Protein AF-A0A2D0KLY4-F1 (afdb_monomer)

Foldseek 3Di:
DDPPVPDDDDPQVVVCPPPAAADFDWTDDPPGIDTDHDDDDDDPFDWDQDPVRDIDGDPPDPCPPPPDWDWDKDADPVGDIDIDIDPPCVVVNVVVNVVVSVVVVVLVCQQCPDPHVVVCVVVVPD

pLDDT: mean 73.73, std 16.14, range [37.25, 94.5]

Secondary structure (DSSP, 8-state):
--TTTT----TTGGGGTT----S-EEEEETTEEEEE--SSPPP---EEE-TTS-EEE---S---------EEEEE-TTS-EEEEE-TT-HHHHHHHHHHHHHHHHHHHHHHHSTT-HHHHHHHH--

Nearest PDB structures (foldseek):
  8apo-assembly1_Yc  TM=3.431E-01  e=5.424E+00  Polytomella magna
  9c3c-assembly1_b  TM=1.873E-01  e=1.703E+00  Oryctolagus cuniculus
  8yt8-assembly1_B  TM=2.223E-01  e=3.762E+00  Mus musculus
  9c3c-assembly1_d  TM=2.191E-01  e=3.133E+00  Oryctolagus cuniculus

Sequence (126 aa):
MNAKGGVYQSTDLSQYSGQVVSQPTLFAFAKGGGVMGEAGPEAILPLKRGADGKLGVQATGSTGNSTFNSVHIVIHAEGTHDTKTSRGAESAGQDIAKFVDQRFKFLLHKSLSQGGELSAAIKGGR

Radius of gyration: 37.43 Å; Cα contacts (8 Å, |Δi|>4): 105; chains: 1; bounding box: 69×39×97 Å

Structure (mmCIF, N/CA/C/O backbone):
data_AF-A0A2D0KLY4-F1
#
_entry.id   AF-A0A2D0KLY4-F1
#
loop_
_atom_site.group_PDB
_atom_site.id
_atom_site.type_symbol
_atom_site.label_atom_id
_atom_site.label_alt_id
_atom_site.label_comp_id
_atom_site.label_asym_id
_atom_sit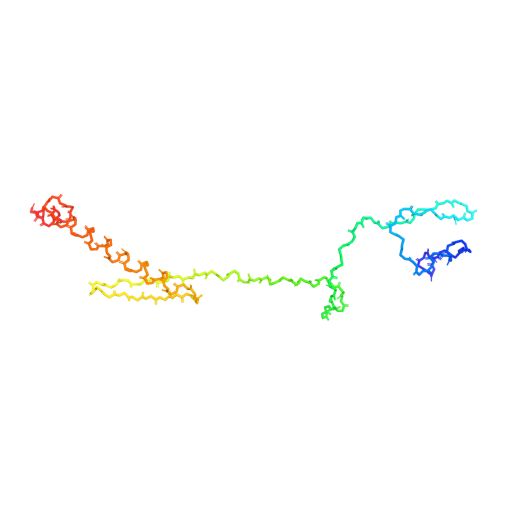e.label_entity_id
_atom_site.label_seq_id
_atom_site.pdbx_PDB_ins_code
_atom_site.Cartn_x
_atom_site.Cartn_y
_atom_site.Cartn_z
_atom_site.occupancy
_atom_site.B_iso_or_equiv
_atom_site.auth_seq_id
_atom_site.auth_comp_id
_atom_site.auth_asym_id
_atom_site.auth_atom_id
_atom_site.pdbx_PDB_model_num
ATOM 1 N N . MET A 1 1 ? 5.894 6.438 -64.570 1.00 37.25 1 MET A N 1
ATOM 2 C CA . MET A 1 1 ? 6.018 5.707 -63.290 1.00 37.25 1 MET A CA 1
ATOM 3 C C . MET A 1 1 ? 7.456 5.227 -63.168 1.00 37.25 1 MET A C 1
ATOM 5 O O . MET A 1 1 ? 7.913 4.534 -64.067 1.00 37.25 1 MET A O 1
ATOM 9 N N . ASN A 1 2 ? 8.194 5.668 -62.144 1.00 40.81 2 ASN A N 1
ATOM 10 C CA . ASN A 1 2 ? 9.643 5.443 -62.041 1.00 40.81 2 ASN A CA 1
ATOM 11 C C . ASN A 1 2 ? 9.939 4.164 -61.241 1.00 40.81 2 ASN A C 1
ATOM 13 O O . ASN A 1 2 ? 9.779 4.134 -60.023 1.00 40.81 2 ASN A O 1
ATOM 17 N N . ALA A 1 3 ? 10.391 3.115 -61.931 1.00 41.28 3 ALA A N 1
ATOM 18 C CA . ALA A 1 3 ? 10.554 1.744 -61.427 1.00 41.28 3 ALA A CA 1
ATOM 19 C C . ALA A 1 3 ? 11.776 1.507 -60.506 1.00 41.28 3 ALA A C 1
ATOM 21 O O . ALA A 1 3 ? 12.307 0.403 -60.450 1.00 41.28 3 ALA A O 1
ATOM 22 N N . LYS A 1 4 ? 12.246 2.534 -59.786 1.00 46.97 4 LYS A N 1
ATOM 23 C CA . LYS A 1 4 ? 13.384 2.436 -58.845 1.00 46.97 4 LYS A CA 1
ATOM 24 C C . LYS A 1 4 ? 13.162 3.171 -57.516 1.00 46.97 4 LYS A C 1
ATOM 26 O O . LYS A 1 4 ? 14.121 3.550 -56.859 1.00 46.97 4 LYS A O 1
ATOM 31 N N . GLY A 1 5 ? 11.911 3.427 -57.128 1.00 44.47 5 GLY A N 1
ATOM 32 C CA . GLY A 1 5 ? 11.612 3.992 -55.803 1.00 44.47 5 GLY A CA 1
ATOM 33 C C . GLY A 1 5 ? 12.134 5.417 -55.565 1.00 44.47 5 GLY A C 1
ATOM 34 O O . GLY A 1 5 ? 12.419 5.771 -54.431 1.00 44.47 5 GLY A O 1
ATOM 35 N N . GLY A 1 6 ? 12.277 6.236 -56.614 1.00 53.72 6 GLY A N 1
ATOM 36 C CA . GLY A 1 6 ? 12.672 7.646 -56.471 1.00 53.72 6 GLY A CA 1
ATOM 37 C C . GLY A 1 6 ? 14.157 7.893 -56.180 1.00 53.72 6 GLY A C 1
ATOM 38 O O . GLY A 1 6 ? 14.512 9.006 -55.808 1.00 53.72 6 GLY A O 1
ATOM 39 N N . VAL A 1 7 ? 15.030 6.895 -56.358 1.00 49.19 7 VAL A N 1
ATOM 40 C CA . VAL A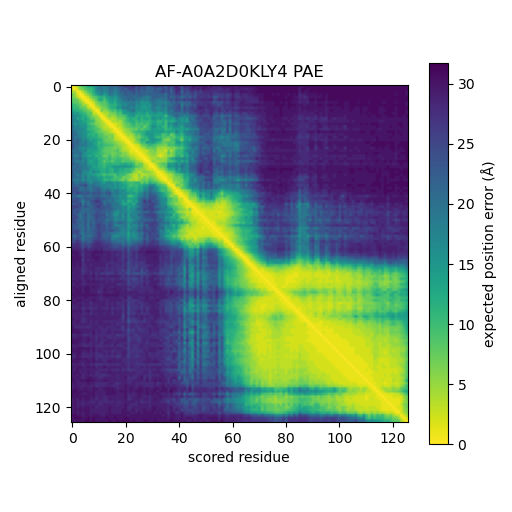 1 7 ? 16.477 7.066 -56.160 1.00 49.19 7 VAL A CA 1
ATOM 41 C C . VAL A 1 7 ? 17.091 7.777 -57.370 1.00 49.19 7 VAL A C 1
ATOM 43 O O . VAL A 1 7 ? 17.098 7.244 -58.481 1.00 49.19 7 VAL A O 1
ATOM 46 N N . TYR A 1 8 ? 17.596 8.992 -57.153 1.00 52.25 8 TYR A N 1
ATOM 47 C CA . TYR A 1 8 ? 18.283 9.802 -58.159 1.00 52.25 8 TYR A CA 1
ATOM 48 C C . TYR A 1 8 ? 19.799 9.630 -58.006 1.00 52.25 8 TYR A C 1
ATOM 50 O O . TYR A 1 8 ? 20.361 9.961 -56.965 1.00 52.25 8 TYR A O 1
ATOM 58 N N . GLN A 1 9 ? 20.470 9.111 -59.036 1.00 53.69 9 GLN A N 1
ATOM 59 C CA . GLN A 1 9 ? 21.931 9.010 -59.070 1.00 53.69 9 GLN A CA 1
ATOM 60 C C . GLN A 1 9 ? 22.529 10.333 -59.584 1.00 53.69 9 GLN A C 1
ATOM 62 O O . GLN A 1 9 ? 22.342 10.681 -60.749 1.00 53.69 9 GLN A O 1
ATOM 67 N N . SER A 1 10 ? 23.272 11.050 -58.740 1.00 55.41 10 SER A N 1
ATOM 68 C CA . SER A 1 10 ? 24.248 12.064 -59.163 1.00 55.41 10 SER A CA 1
ATOM 69 C C . SER A 1 10 ? 25.589 11.791 -58.477 1.00 55.41 10 SER A C 1
ATOM 71 O O . SER A 1 10 ? 25.628 11.197 -57.396 1.00 55.41 10 SER A O 1
ATOM 73 N N . THR A 1 11 ? 26.694 12.191 -59.109 1.00 57.16 11 THR A N 1
ATOM 74 C CA . THR A 1 11 ? 28.057 11.987 -58.584 1.00 57.16 11 THR A CA 1
ATOM 75 C C . THR A 1 11 ? 28.237 12.624 -57.200 1.00 57.16 11 THR A C 1
ATOM 77 O O . THR A 1 11 ? 28.930 12.063 -56.357 1.00 57.16 11 THR A O 1
ATOM 80 N N . ASP A 1 12 ? 27.528 13.725 -56.927 1.00 59.25 12 ASP A N 1
ATOM 81 C CA . ASP A 1 12 ? 27.543 14.428 -55.638 1.00 59.25 12 ASP A CA 1
ATOM 82 C C . ASP A 1 12 ? 26.670 13.750 -54.564 1.00 59.25 12 ASP A C 1
ATOM 84 O O . ASP A 1 12 ? 27.024 13.752 -53.389 1.00 59.25 12 ASP A O 1
ATOM 88 N N . LEU A 1 13 ? 25.567 13.094 -54.953 1.00 55.22 13 LEU A N 1
ATOM 89 C CA . LEU A 1 13 ? 24.713 12.302 -54.051 1.00 55.22 13 LEU A CA 1
ATOM 90 C C . LEU A 1 13 ? 25.368 10.979 -53.627 1.00 55.22 13 LEU A C 1
ATOM 92 O O . LEU A 1 13 ? 25.138 10.498 -52.518 1.00 55.22 13 LEU A O 1
ATOM 96 N N . SER A 1 14 ? 26.217 10.398 -54.483 1.00 61.69 14 SER A N 1
ATOM 97 C CA . SER A 1 14 ? 26.937 9.154 -54.179 1.00 61.69 14 SER A CA 1
ATOM 98 C C . SER A 1 14 ? 27.925 9.298 -53.018 1.00 61.69 14 SER A C 1
ATOM 100 O O . SER A 1 14 ? 28.280 8.290 -52.410 1.00 61.69 14 SER A O 1
ATOM 102 N N . GLN A 1 15 ? 28.364 10.519 -52.697 1.00 59.22 15 GLN A N 1
ATOM 103 C CA . GLN A 1 15 ? 29.346 10.775 -51.637 1.00 59.22 15 GLN A CA 1
ATOM 104 C C . GLN A 1 15 ? 28.764 10.574 -50.229 1.00 59.22 15 GLN A C 1
ATOM 106 O O . GLN A 1 15 ? 29.497 10.286 -49.285 1.00 59.22 15 GLN A O 1
ATOM 111 N N . TYR A 1 16 ? 27.438 10.651 -50.102 1.00 54.53 16 TYR A N 1
ATOM 112 C CA . TYR A 1 16 ? 26.711 10.463 -48.845 1.00 54.53 16 TYR A CA 1
ATOM 113 C C . TYR A 1 16 ? 26.033 9.085 -48.752 1.00 54.53 16 TYR A C 1
ATOM 115 O O . TYR A 1 16 ? 25.359 8.778 -47.771 1.00 54.53 16 TYR A O 1
ATOM 123 N N . SER A 1 17 ? 26.220 8.225 -49.761 1.00 53.22 17 SER A N 1
ATOM 124 C CA . SER A 1 17 ? 25.636 6.883 -49.800 1.00 53.22 17 SER A CA 1
ATOM 125 C C . SER A 1 17 ? 26.218 5.998 -48.693 1.00 53.22 17 SER A C 1
ATOM 127 O O . SER A 1 17 ? 27.412 5.712 -48.683 1.00 53.22 17 SER A O 1
ATOM 129 N N . GLY A 1 18 ? 25.360 5.531 -47.781 1.00 56.25 18 GLY A N 1
ATOM 130 C CA . GLY A 1 18 ? 25.741 4.675 -46.651 1.00 56.25 18 GLY A CA 1
ATOM 131 C C . GLY A 1 18 ? 26.125 5.423 -45.369 1.00 56.25 18 GLY A C 1
ATOM 132 O O . GLY A 1 18 ? 26.547 4.780 -44.411 1.00 56.25 18 GLY A O 1
ATOM 133 N N . GLN A 1 19 ? 25.973 6.750 -45.329 1.00 52.00 19 GLN A N 1
ATOM 134 C CA . GLN A 1 19 ? 26.222 7.569 -44.140 1.00 52.00 19 GLN A CA 1
ATOM 135 C C . GLN A 1 19 ? 24.899 8.052 -43.522 1.00 52.00 19 GLN A C 1
ATOM 137 O O . GLN A 1 19 ? 23.953 8.368 -44.242 1.00 52.00 19 GLN A O 1
ATOM 142 N N . VAL A 1 20 ? 24.831 8.115 -42.188 1.00 57.25 20 VAL A N 1
ATOM 143 C CA . VAL A 1 20 ? 23.702 8.719 -41.458 1.00 57.25 20 VAL A CA 1
ATOM 144 C C . VAL A 1 20 ? 23.970 10.213 -41.312 1.00 57.25 20 VAL A C 1
ATOM 146 O O . VAL A 1 20 ? 25.011 10.606 -40.787 1.00 57.25 20 VAL A O 1
ATOM 149 N N . VAL A 1 21 ? 23.038 11.046 -41.774 1.00 54.19 21 VAL A N 1
ATOM 150 C CA . VAL A 1 21 ? 23.185 12.504 -41.775 1.00 54.19 21 VAL A CA 1
ATOM 151 C C . VAL A 1 21 ? 22.238 13.107 -40.740 1.00 54.19 21 VAL A C 1
ATOM 153 O O . VAL A 1 21 ? 21.051 13.302 -40.989 1.00 54.19 21 VAL A O 1
ATOM 156 N N . SER A 1 22 ? 22.775 13.382 -39.553 1.00 52.78 22 SER A N 1
ATOM 157 C CA . SER A 1 22 ? 22.025 13.778 -38.351 1.00 52.78 22 SER A CA 1
ATOM 158 C C . SER A 1 22 ? 21.741 15.282 -38.229 1.00 52.78 22 SER A C 1
ATOM 160 O O . SER A 1 22 ? 21.206 15.732 -37.217 1.00 52.78 22 SER A O 1
ATOM 162 N N . GLN A 1 23 ? 22.110 16.083 -39.234 1.00 53.31 23 GLN A N 1
ATOM 163 C CA . GLN A 1 23 ? 21.868 17.529 -39.281 1.00 53.31 23 GLN A CA 1
ATOM 164 C C . GLN A 1 23 ? 21.463 17.963 -40.698 1.00 53.31 23 GLN A C 1
ATOM 166 O O . GLN A 1 23 ? 21.902 17.326 -41.660 1.00 53.31 23 GLN A O 1
ATOM 171 N N . PRO A 1 24 ? 20.672 19.046 -40.859 1.00 57.22 24 PRO A N 1
ATOM 172 C CA . PRO A 1 24 ? 20.250 19.538 -42.169 1.00 57.22 24 PRO A CA 1
ATOM 173 C C . PRO A 1 24 ? 21.445 19.792 -43.101 1.00 57.22 24 PRO A C 1
ATOM 175 O O . PRO A 1 24 ? 22.202 20.742 -42.927 1.00 57.22 24 PRO A O 1
ATOM 178 N N . THR A 1 25 ? 21.609 18.931 -44.098 1.00 61.84 25 THR A N 1
ATOM 179 C CA . THR A 1 25 ? 22.713 18.933 -45.057 1.00 61.84 25 THR A CA 1
ATOM 180 C C . THR A 1 25 ? 22.164 19.172 -46.451 1.00 61.84 25 THR A C 1
ATOM 182 O O . THR A 1 25 ? 21.226 18.509 -46.896 1.00 61.84 25 THR A O 1
ATOM 185 N N . LEU A 1 26 ? 22.741 20.148 -47.142 1.00 60.31 26 LEU 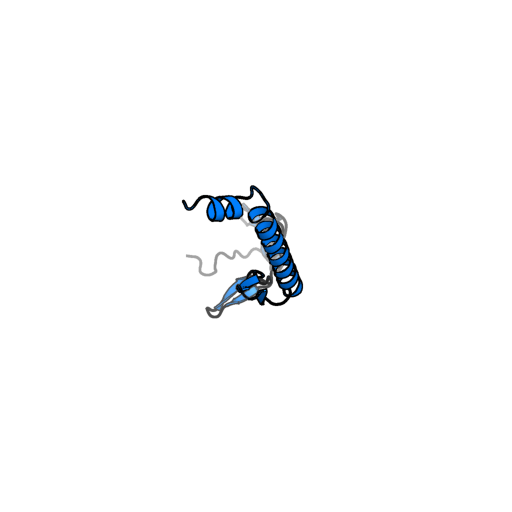A N 1
ATOM 186 C CA . LEU A 1 26 ? 22.337 20.521 -48.491 1.00 60.31 26 LEU A CA 1
ATOM 187 C C . LEU A 1 26 ? 22.999 19.596 -49.511 1.00 60.31 26 LEU A C 1
ATOM 189 O O . LEU A 1 26 ? 24.194 19.328 -49.416 1.00 60.31 26 LEU A O 1
ATOM 193 N N . PHE A 1 27 ? 22.253 19.167 -50.522 1.00 65.38 27 PHE A N 1
ATOM 194 C CA . PHE A 1 27 ? 22.811 18.481 -51.684 1.00 65.38 27 PHE A CA 1
ATOM 195 C C . PHE A 1 27 ? 22.256 19.070 -52.981 1.00 65.38 27 PHE A C 1
ATOM 197 O O . PHE A 1 27 ? 21.118 19.544 -53.042 1.00 65.38 27 PHE A O 1
ATOM 204 N N . ALA A 1 28 ? 23.083 19.070 -54.026 1.00 59.25 28 ALA A N 1
ATOM 205 C CA . ALA A 1 28 ? 22.762 19.675 -55.311 1.00 59.25 28 ALA A CA 1
ATOM 206 C C . ALA A 1 28 ? 22.284 18.631 -56.333 1.00 59.25 28 ALA A C 1
ATOM 208 O O . ALA A 1 28 ? 22.835 17.538 -56.464 1.00 59.25 28 ALA A O 1
ATOM 209 N N . PHE A 1 29 ? 21.268 19.003 -57.104 1.00 58.69 29 PHE A N 1
ATOM 210 C CA . PHE A 1 29 ? 20.850 18.351 -58.337 1.00 58.69 29 PHE A CA 1
ATOM 211 C C . PHE A 1 29 ? 21.287 19.184 -59.545 1.00 58.69 29 PHE A C 1
ATOM 213 O O . PHE A 1 29 ? 21.513 20.388 -59.449 1.00 58.69 29 PHE A O 1
ATOM 220 N N . ALA A 1 30 ? 21.269 18.568 -60.731 1.00 57.72 30 ALA A N 1
ATOM 221 C CA . ALA A 1 30 ? 21.549 19.250 -61.997 1.00 57.72 30 ALA A CA 1
ATOM 222 C C . ALA A 1 30 ? 20.633 20.468 -62.281 1.00 57.72 30 ALA A C 1
ATOM 224 O O . ALA A 1 30 ? 20.972 21.292 -63.128 1.00 57.72 30 ALA A O 1
ATOM 225 N N . LYS A 1 31 ? 19.479 20.593 -61.598 1.00 54.19 31 LYS A N 1
ATOM 226 C CA . LYS A 1 31 ? 18.552 21.742 -61.673 1.00 54.19 31 LYS A CA 1
ATOM 227 C C . LYS A 1 31 ? 17.868 22.057 -60.323 1.00 54.19 31 LYS A C 1
ATOM 229 O O . LYS A 1 31 ? 16.644 22.094 -60.255 1.00 54.19 31 LYS A O 1
ATOM 234 N N . GLY A 1 32 ? 18.634 22.261 -59.248 1.00 61.47 32 GLY A N 1
ATOM 235 C CA . GLY A 1 32 ? 18.109 22.708 -57.940 1.00 61.47 32 GLY A CA 1
ATOM 236 C C . GLY A 1 32 ? 18.830 22.078 -56.745 1.00 61.47 32 GLY A C 1
ATOM 237 O O . GLY A 1 32 ? 19.697 21.240 -56.942 1.00 61.47 32 GLY A O 1
ATOM 238 N N . GLY A 1 33 ? 18.491 22.464 -55.511 1.00 65.62 33 GLY A N 1
ATOM 239 C CA . GLY A 1 33 ? 19.081 21.909 -54.280 1.00 65.62 33 GLY A CA 1
ATOM 240 C C . GLY A 1 33 ? 18.028 21.314 -53.340 1.00 65.62 33 GLY A C 1
ATOM 241 O O . GLY A 1 33 ? 16.904 21.811 -53.292 1.00 65.62 33 GLY A O 1
ATOM 242 N N . GLY A 1 34 ? 18.381 20.250 -52.616 1.00 59.62 34 GLY A N 1
ATOM 243 C CA . GLY A 1 34 ? 17.559 19.604 -51.586 1.00 59.62 34 GLY A CA 1
ATOM 244 C C . GLY A 1 34 ? 18.244 19.619 -50.216 1.00 59.62 34 GLY A C 1
ATOM 245 O O . GLY A 1 34 ? 19.458 19.790 -50.132 1.00 59.62 34 GLY A O 1
ATOM 246 N N . VAL A 1 35 ? 17.469 19.451 -49.141 1.00 60.25 35 VAL A N 1
ATOM 247 C CA . VAL A 1 35 ? 17.976 19.354 -47.759 1.00 60.25 35 VAL A CA 1
ATOM 248 C C . VAL A 1 35 ? 17.650 17.965 -47.215 1.00 60.25 35 VAL A C 1
ATOM 250 O O . VAL A 1 35 ? 16.497 17.546 -47.280 1.00 60.25 35 VAL A O 1
ATOM 253 N N . MET A 1 36 ? 18.648 17.255 -46.690 1.00 58.88 36 MET A N 1
ATOM 254 C CA . MET A 1 36 ? 18.487 15.990 -45.960 1.00 58.88 36 MET A CA 1
ATOM 255 C C . MET A 1 36 ? 18.811 16.196 -44.479 1.00 58.88 36 MET A C 1
ATOM 257 O O . MET A 1 36 ? 19.731 16.937 -44.161 1.00 58.88 36 MET A O 1
ATOM 261 N N . GLY A 1 37 ? 18.081 15.562 -43.568 1.00 59.72 37 GLY A N 1
ATOM 262 C CA . GLY A 1 37 ? 18.367 15.614 -42.133 1.00 59.72 37 GLY A CA 1
ATOM 263 C C . GLY A 1 37 ? 17.191 15.074 -41.333 1.00 59.72 37 GLY A C 1
ATOM 264 O O . GLY A 1 37 ? 16.046 15.441 -41.597 1.00 59.72 37 GLY A O 1
ATOM 265 N N . GLU A 1 38 ? 17.463 14.171 -40.399 1.00 58.62 38 GLU A N 1
ATOM 266 C CA . GLU A 1 38 ? 16.428 13.555 -39.568 1.00 58.62 38 GLU A CA 1
ATOM 267 C C . GLU A 1 38 ? 15.978 14.503 -38.443 1.00 58.62 38 GLU A C 1
ATOM 269 O O . GLU A 1 38 ? 16.749 15.328 -37.943 1.00 58.62 38 GLU A O 1
ATOM 274 N N . ALA A 1 39 ? 14.690 14.454 -38.097 1.00 54.62 39 ALA A N 1
ATOM 275 C CA . ALA A 1 39 ? 14.047 15.423 -37.216 1.00 54.62 39 ALA A CA 1
ATOM 276 C C . ALA A 1 39 ? 14.349 15.153 -35.727 1.00 54.62 39 ALA A C 1
ATOM 278 O O . ALA A 1 39 ? 13.484 14.702 -34.981 1.00 54.62 39 ALA A O 1
ATOM 279 N N . GLY A 1 40 ? 15.560 15.502 -35.282 1.00 59.72 40 GLY A N 1
ATOM 280 C CA . GLY A 1 40 ? 15.938 15.576 -33.864 1.00 59.72 40 GLY A CA 1
ATOM 281 C C . GLY A 1 40 ? 16.492 14.276 -33.255 1.00 59.72 40 GLY A C 1
ATOM 282 O O . GLY A 1 40 ? 16.708 13.302 -33.965 1.00 59.72 40 GLY A O 1
ATOM 283 N N . PRO A 1 41 ? 16.788 14.265 -31.938 1.00 53.78 41 PRO A N 1
ATOM 284 C CA . PRO A 1 41 ? 17.391 13.111 -31.269 1.00 53.78 41 PRO A CA 1
ATOM 285 C C . PRO A 1 41 ? 16.473 11.878 -31.266 1.00 53.78 41 PRO A C 1
ATOM 287 O O . PRO A 1 41 ? 15.397 11.898 -30.669 1.00 53.78 41 PRO A O 1
ATOM 290 N N . GLU A 1 42 ? 16.921 10.785 -31.881 1.00 58.41 42 GLU A N 1
ATOM 291 C CA . GLU A 1 42 ? 16.253 9.481 -31.835 1.00 58.41 42 GLU A CA 1
ATOM 292 C C . GLU A 1 42 ? 16.589 8.715 -30.549 1.00 58.41 42 GLU A C 1
ATOM 294 O O . GLU A 1 42 ? 17.738 8.660 -30.105 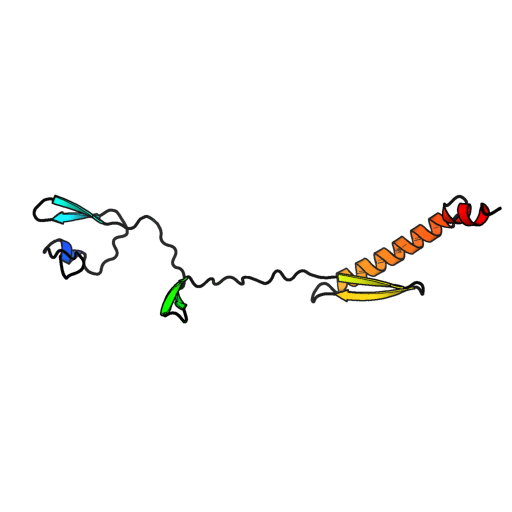1.00 58.41 42 GLU 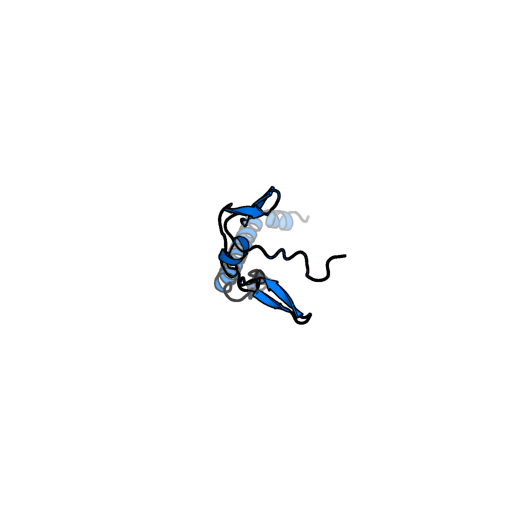A O 1
ATOM 299 N N . ALA A 1 43 ? 15.590 8.063 -29.955 1.00 61.19 43 ALA A N 1
ATOM 300 C CA . ALA A 1 43 ? 15.823 7.107 -28.879 1.00 61.19 43 ALA A CA 1
ATOM 301 C C . ALA A 1 43 ? 16.246 5.746 -29.466 1.00 61.19 43 ALA A C 1
ATOM 303 O O . ALA A 1 43 ? 15.518 5.169 -30.273 1.00 61.19 43 ALA A O 1
ATOM 304 N N . ILE A 1 44 ? 17.378 5.184 -29.018 1.00 67.81 44 ILE A N 1
ATOM 305 C CA . ILE A 1 44 ? 17.771 3.803 -29.354 1.00 67.81 44 ILE A CA 1
ATOM 306 C C . ILE A 1 44 ? 16.916 2.851 -28.514 1.00 67.81 44 ILE A C 1
ATOM 308 O O . ILE A 1 44 ? 17.204 2.592 -27.346 1.00 67.81 44 ILE A O 1
ATOM 312 N N . LEU A 1 45 ? 15.836 2.350 -29.108 1.00 72.62 45 LEU A N 1
ATOM 313 C CA . LEU A 1 45 ? 14.927 1.401 -28.474 1.00 72.62 45 LEU A CA 1
ATOM 314 C C . LEU A 1 45 ? 15.154 -0.009 -29.043 1.00 72.62 45 LEU A C 1
ATOM 316 O O . LEU A 1 45 ? 15.302 -0.155 -30.259 1.00 72.62 45 LEU A O 1
ATOM 320 N N . PRO A 1 46 ? 15.169 -1.067 -28.208 1.00 76.38 46 PRO A N 1
ATOM 321 C CA . PRO A 1 46 ? 15.312 -2.429 -28.707 1.00 76.38 46 PRO A CA 1
ATOM 322 C C . PRO A 1 46 ? 14.119 -2.789 -29.602 1.00 76.38 46 PRO A C 1
ATOM 324 O O . PRO A 1 46 ? 12.967 -2.723 -29.171 1.00 76.38 46 PRO A O 1
ATOM 327 N N . LEU A 1 47 ? 14.380 -3.178 -30.853 1.00 78.69 47 LEU A N 1
ATOM 328 C CA . LEU A 1 47 ? 13.351 -3.657 -31.779 1.00 78.69 47 LEU A CA 1
ATOM 329 C C . LEU A 1 47 ? 13.215 -5.178 -31.696 1.00 78.69 47 LEU A C 1
ATOM 331 O O . LEU A 1 47 ? 14.205 -5.905 -31.615 1.00 78.69 47 LEU A O 1
ATOM 335 N N . LYS A 1 48 ? 11.979 -5.673 -31.785 1.00 79.62 48 LYS A N 1
ATOM 336 C CA . LYS A 1 48 ? 11.674 -7.103 -31.871 1.00 79.62 48 LYS A CA 1
ATOM 337 C C . LYS A 1 48 ? 10.729 -7.380 -33.035 1.00 79.62 48 LYS A C 1
ATOM 339 O O . LYS A 1 48 ? 9.787 -6.630 -33.285 1.00 79.62 48 LYS A O 1
ATOM 344 N N . ARG A 1 49 ? 10.975 -8.487 -33.740 1.00 85.81 49 ARG A N 1
ATOM 345 C CA . ARG A 1 49 ? 10.071 -8.989 -34.780 1.00 85.81 49 ARG A CA 1
ATOM 346 C C . ARG A 1 49 ? 8.889 -9.723 -34.142 1.00 85.81 49 ARG A C 1
ATOM 348 O O . ARG A 1 49 ? 9.096 -10.625 -33.328 1.00 85.81 49 ARG A O 1
ATOM 355 N N . GLY A 1 50 ? 7.675 -9.320 -34.503 1.00 82.19 50 GLY A N 1
ATOM 356 C CA . GLY A 1 50 ? 6.427 -9.971 -34.114 1.00 82.19 50 GLY A CA 1
ATOM 357 C C . GLY A 1 50 ? 6.164 -11.259 -34.897 1.00 82.19 50 GLY A C 1
ATOM 358 O O . GLY A 1 50 ? 6.813 -11.539 -35.906 1.00 82.19 50 GLY A O 1
ATOM 359 N N . ALA A 1 51 ? 5.189 -12.046 -34.437 1.00 82.81 51 ALA A N 1
ATOM 360 C CA . ALA A 1 51 ? 4.750 -13.269 -35.118 1.00 82.81 51 ALA A CA 1
ATOM 361 C C . ALA A 1 51 ? 4.116 -12.994 -36.497 1.00 82.81 51 ALA A C 1
ATOM 363 O O . ALA A 1 51 ? 4.099 -13.865 -37.359 1.00 82.81 51 ALA A O 1
ATOM 364 N N . ASP A 1 52 ? 3.647 -11.766 -36.719 1.00 85.00 52 ASP A N 1
ATOM 365 C CA . ASP A 1 52 ? 3.151 -11.247 -37.995 1.00 85.00 52 ASP A CA 1
ATOM 366 C C . ASP A 1 52 ? 4.277 -10.725 -38.916 1.00 85.00 52 ASP A C 1
ATOM 368 O O . ASP A 1 52 ? 4.013 -10.150 -39.970 1.00 85.00 52 ASP A O 1
ATOM 372 N N . GLY A 1 53 ? 5.543 -10.899 -38.517 1.00 85.06 53 GLY A N 1
ATOM 373 C CA . GLY A 1 53 ? 6.723 -10.515 -39.287 1.00 85.06 53 GLY A CA 1
ATOM 374 C C . GLY A 1 53 ? 7.084 -9.030 -39.218 1.00 85.06 53 GLY A C 1
ATOM 375 O O . GLY A 1 53 ? 8.137 -8.650 -39.741 1.00 85.06 53 GLY A O 1
ATOM 376 N N . LYS A 1 54 ? 6.281 -8.193 -38.552 1.00 86.75 54 LYS A N 1
ATOM 377 C CA . LYS A 1 54 ? 6.528 -6.750 -38.430 1.00 86.75 54 LYS A CA 1
ATOM 378 C C . 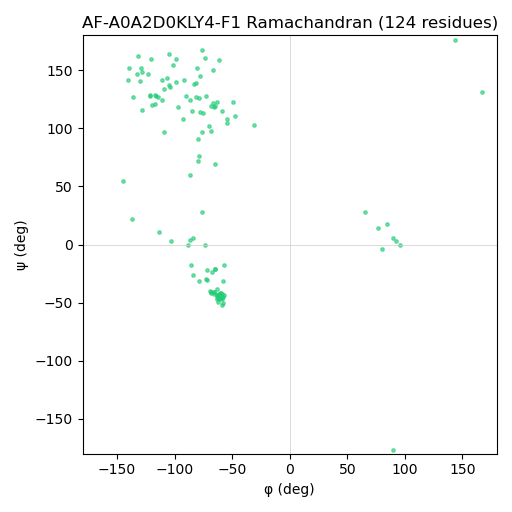LYS A 1 54 ? 7.548 -6.445 -37.335 1.00 86.75 54 LYS A C 1
ATOM 380 O O . LYS A 1 54 ? 7.696 -7.199 -36.376 1.00 86.75 54 LYS A O 1
ATOM 385 N N . LEU A 1 55 ? 8.280 -5.343 -37.491 1.00 80.62 55 LEU A N 1
ATOM 386 C CA . LEU A 1 55 ? 9.192 -4.832 -36.466 1.00 80.62 55 LEU A CA 1
ATOM 387 C C . LEU A 1 55 ? 8.431 -3.868 -35.552 1.00 80.62 55 LEU A C 1
ATOM 389 O O . LEU A 1 55 ? 7.792 -2.940 -36.040 1.00 80.62 55 LEU A O 1
ATOM 393 N N . GLY A 1 56 ? 8.509 -4.089 -34.242 1.00 81.25 56 GLY A N 1
ATOM 394 C CA . GLY A 1 56 ? 7.964 -3.197 -33.221 1.00 81.25 56 GLY A CA 1
ATOM 395 C C . GLY A 1 56 ? 8.986 -2.916 -32.123 1.00 81.25 56 GLY A C 1
ATOM 396 O O . GLY A 1 56 ? 9.970 -3.643 -31.976 1.00 81.25 56 GLY A O 1
ATOM 397 N N . VAL A 1 57 ? 8.754 -1.863 -31.344 1.00 81.06 57 VAL A N 1
ATOM 398 C CA . VAL A 1 57 ? 9.568 -1.537 -30.167 1.00 81.06 57 VAL A CA 1
ATOM 399 C C . VAL A 1 57 ? 9.258 -2.524 -29.044 1.00 81.06 57 VAL A C 1
ATOM 401 O O . VAL A 1 57 ? 8.100 -2.719 -28.672 1.00 81.06 57 VAL A O 1
ATOM 404 N N . GLN A 1 58 ? 10.291 -3.148 -28.484 1.00 70.69 58 GLN A N 1
ATOM 405 C CA . GLN A 1 58 ? 10.160 -3.983 -27.302 1.00 70.69 58 GLN A CA 1
ATOM 406 C C . GLN A 1 58 ? 9.994 -3.086 -26.074 1.00 70.69 58 GLN A C 1
ATOM 408 O O . GLN A 1 58 ? 10.924 -2.402 -25.655 1.00 70.69 58 GLN A O 1
ATOM 413 N N . ALA A 1 59 ? 8.818 -3.130 -25.452 1.00 72.50 59 ALA A N 1
ATOM 414 C CA . ALA A 1 59 ? 8.641 -2.575 -24.121 1.00 72.50 59 ALA A CA 1
ATOM 415 C C . ALA A 1 59 ? 9.420 -3.442 -23.113 1.00 72.50 59 ALA A C 1
ATOM 417 O O . ALA A 1 59 ? 8.949 -4.491 -22.679 1.00 72.50 59 ALA A O 1
ATOM 418 N N . THR A 1 60 ? 10.634 -3.028 -22.748 1.00 64.38 60 THR A N 1
ATOM 419 C CA . THR A 1 60 ? 11.379 -3.579 -21.603 1.00 64.38 60 THR A CA 1
ATOM 420 C C . THR A 1 60 ? 10.974 -2.837 -20.338 1.00 64.38 60 THR A C 1
ATOM 422 O O . THR A 1 60 ? 11.763 -2.174 -19.677 1.00 64.38 60 THR A O 1
ATOM 425 N N . GLY A 1 61 ? 9.693 -2.906 -20.031 1.00 58.66 61 GLY A N 1
ATOM 426 C CA . GLY A 1 61 ? 9.147 -2.522 -18.751 1.00 58.66 61 GLY A CA 1
ATOM 427 C C . GLY A 1 61 ? 8.171 -3.619 -18.427 1.00 58.66 61 GLY A C 1
ATOM 428 O O . GLY A 1 61 ? 7.331 -3.950 -19.261 1.00 58.66 61 GLY A O 1
ATOM 429 N N . SER A 1 62 ? 8.306 -4.219 -17.250 1.00 54.12 62 SER A N 1
ATOM 430 C CA . SER A 1 62 ? 7.199 -4.966 -16.685 1.00 54.12 62 SER A CA 1
ATOM 431 C C . SER A 1 62 ? 5.986 -4.044 -16.818 1.00 54.12 62 SER A C 1
ATOM 433 O O . SER A 1 62 ? 5.922 -3.017 -16.142 1.00 54.12 62 SER A O 1
ATOM 435 N N . THR A 1 63 ? 5.025 -4.369 -17.689 1.00 54.00 63 THR A N 1
ATOM 436 C CA . THR A 1 63 ? 3.625 -4.028 -17.430 1.00 54.00 63 THR A CA 1
ATOM 437 C C . THR A 1 63 ? 3.281 -4.850 -16.200 1.00 54.00 63 THR A C 1
ATOM 439 O O . THR A 1 63 ? 2.673 -5.914 -16.272 1.00 54.00 63 THR A O 1
ATOM 442 N N . GLY A 1 64 ? 3.888 -4.437 -15.090 1.00 55.19 64 GLY A N 1
ATOM 443 C CA . GLY A 1 64 ? 3.933 -5.148 -13.848 1.00 55.19 64 GLY A CA 1
ATOM 444 C C . GLY A 1 64 ? 2.532 -5.042 -13.367 1.00 55.19 64 GLY A C 1
ATOM 445 O O . GLY A 1 64 ? 2.117 -3.972 -12.939 1.00 55.19 64 GLY A O 1
ATOM 446 N N . ASN A 1 65 ? 1.812 -6.139 -13.559 1.00 57.56 65 ASN A N 1
ATOM 447 C CA . ASN A 1 65 ? 0.564 -6.450 -12.915 1.00 57.56 65 ASN A CA 1
ATOM 448 C C . ASN A 1 65 ? 0.620 -5.797 -11.533 1.00 57.56 65 ASN A C 1
ATOM 450 O O . ASN A 1 65 ? 1.411 -6.253 -10.699 1.00 57.56 65 ASN A O 1
ATOM 454 N N . SER A 1 66 ? -0.069 -4.660 -11.352 1.00 61.31 66 SER A N 1
ATOM 455 C CA . SER A 1 66 ? -0.017 -3.911 -10.098 1.00 61.31 66 SER A CA 1
ATOM 456 C C . SER A 1 66 ? -0.399 -4.904 -9.021 1.00 61.31 66 SER A C 1
ATOM 458 O O . SER A 1 66 ? -1.544 -5.344 -8.949 1.00 61.31 66 SER A O 1
ATOM 460 N N . THR A 1 67 ? 0.594 -5.367 -8.268 1.00 64.25 67 THR A N 1
ATOM 461 C CA . THR A 1 67 ? 0.372 -6.395 -7.264 1.00 64.25 67 THR A CA 1
ATOM 462 C C . THR A 1 67 ? -0.198 -5.640 -6.088 1.00 64.25 67 THR A C 1
ATOM 464 O O . THR A 1 67 ? 0.528 -5.043 -5.299 1.00 64.25 67 THR A O 1
ATOM 467 N N . PHE A 1 68 ? -1.524 -5.548 -6.057 1.00 71.38 68 PHE A N 1
ATOM 468 C CA . PHE A 1 68 ? -2.219 -4.961 -4.932 1.00 71.38 68 PHE A CA 1
ATOM 469 C C . PHE A 1 68 ? -2.011 -5.880 -3.739 1.00 71.38 68 PHE A C 1
ATOM 471 O O . PHE A 1 68 ? -2.362 -7.064 -3.780 1.00 71.38 68 PHE A O 1
ATOM 478 N N . ASN A 1 69 ? -1.436 -5.325 -2.677 1.00 83.25 69 ASN A N 1
ATOM 479 C CA . ASN A 1 69 ? -1.379 -6.032 -1.416 1.00 83.25 69 ASN A CA 1
ATOM 480 C C . ASN A 1 69 ? -2.811 -6.134 -0.880 1.00 83.25 69 ASN A C 1
ATOM 482 O O . ASN A 1 69 ? -3.467 -5.113 -0.677 1.00 83.25 69 ASN A O 1
ATOM 486 N N . SER A 1 70 ? -3.310 -7.353 -0.692 1.00 84.62 70 SER A N 1
ATOM 487 C CA . SER A 1 70 ? -4.652 -7.602 -0.164 1.00 84.62 70 SER A CA 1
ATOM 488 C C . SER A 1 70 ? -4.549 -8.163 1.247 1.00 84.62 70 SER A C 1
ATOM 490 O O . SER A 1 70 ? -3.736 -9.045 1.518 1.00 84.62 70 SER A O 1
ATOM 492 N N . VAL A 1 71 ? -5.361 -7.623 2.154 1.00 90.44 71 VAL A N 1
ATOM 493 C CA . VAL A 1 71 ? -5.456 -8.046 3.554 1.00 90.44 71 VAL A CA 1
ATOM 494 C C . VAL A 1 71 ? -6.931 -8.287 3.852 1.00 90.44 71 VAL A C 1
ATOM 496 O O . VAL A 1 71 ? -7.737 -7.364 3.784 1.00 90.44 71 VAL A O 1
ATOM 499 N N . HIS A 1 72 ? -7.284 -9.532 4.157 1.00 91.94 72 HIS A N 1
ATOM 500 C CA . HIS A 1 72 ? -8.634 -9.941 4.526 1.00 91.94 72 HIS A CA 1
ATOM 501 C C . HIS A 1 72 ? -8.625 -10.476 5.957 1.00 91.94 72 HIS A C 1
ATOM 503 O O . HIS A 1 72 ? -7.910 -11.437 6.252 1.00 91.94 72 HIS A O 1
ATOM 509 N N . ILE A 1 73 ? -9.412 -9.851 6.833 1.00 91.06 73 ILE A N 1
ATOM 510 C CA . ILE A 1 73 ? -9.470 -10.161 8.265 1.00 91.06 73 ILE A CA 1
ATOM 511 C C . ILE A 1 73 ? -10.904 -10.545 8.615 1.00 91.06 73 ILE A C 1
ATOM 513 O O . ILE A 1 73 ? -11.833 -9.800 8.306 1.00 91.06 73 ILE A O 1
ATOM 517 N N . VAL A 1 74 ? -11.072 -11.697 9.259 1.00 90.94 74 VAL A N 1
ATOM 518 C CA . VAL A 1 74 ? -12.349 -12.138 9.832 1.00 90.94 74 VAL A CA 1
ATOM 519 C C . VAL A 1 74 ? -12.184 -12.183 11.341 1.00 90.94 74 VAL A C 1
ATOM 521 O O . VAL A 1 74 ? -11.246 -12.806 11.827 1.00 90.94 74 VAL A O 1
ATOM 524 N N . ILE A 1 75 ? -13.075 -11.512 12.065 1.00 88.06 75 ILE A N 1
ATOM 525 C CA . ILE A 1 75 ? -13.083 -11.483 13.529 1.00 88.06 75 ILE A CA 1
ATOM 526 C C . ILE A 1 75 ? -14.307 -12.256 13.993 1.00 88.06 75 ILE A C 1
ATOM 528 O O . ILE A 1 75 ? -15.426 -11.940 13.582 1.00 88.06 75 ILE A O 1
ATOM 532 N N . HIS A 1 76 ? -14.087 -13.257 14.839 1.00 87.69 76 HIS A N 1
ATOM 533 C CA . HIS A 1 76 ? -15.146 -14.113 15.358 1.00 87.69 76 HIS A CA 1
ATOM 534 C C . HIS A 1 76 ? -15.541 -13.709 16.783 1.00 87.69 76 HIS A C 1
ATOM 536 O O . HIS A 1 76 ? -14.761 -13.113 17.530 1.00 87.69 76 HIS A O 1
ATOM 542 N N . ALA A 1 77 ? -16.777 -14.023 17.175 1.00 80.81 77 ALA A N 1
ATOM 543 C CA . ALA A 1 77 ? -17.342 -13.599 18.460 1.00 80.81 77 ALA A CA 1
ATOM 544 C C . ALA A 1 77 ? -16.657 -14.264 19.670 1.00 80.81 77 ALA A C 1
ATOM 546 O O . ALA A 1 77 ? -16.658 -13.707 20.766 1.00 80.81 77 ALA A O 1
ATOM 547 N N . GLU A 1 78 ? -16.037 -15.426 19.469 1.00 83.50 78 GLU A N 1
ATOM 548 C CA . GLU A 1 78 ? -15.232 -16.145 20.458 1.00 83.50 78 GLU A CA 1
ATOM 549 C C . GLU A 1 78 ? -13.855 -15.508 20.731 1.00 83.50 78 GLU A C 1
ATOM 551 O O . GLU A 1 78 ? -13.105 -16.000 21.574 1.00 83.50 78 GLU A O 1
ATOM 556 N N . GLY A 1 79 ? -13.518 -14.400 20.058 1.00 76.56 79 GLY A N 1
ATOM 557 C CA . GLY A 1 79 ? -12.275 -13.655 20.279 1.00 76.56 79 GLY A CA 1
ATOM 558 C C . GLY A 1 79 ? -11.067 -14.199 19.516 1.00 76.56 79 GLY A C 1
ATOM 559 O O . GLY A 1 79 ? -9.933 -13.885 19.877 1.00 76.56 79 GLY A O 1
ATOM 560 N N . THR A 1 80 ? -11.309 -15.014 18.491 1.00 84.69 80 THR A N 1
ATOM 561 C CA . THR A 1 80 ? -10.317 -15.454 17.505 1.00 84.69 80 THR A CA 1
ATOM 562 C C . THR A 1 80 ? -10.422 -14.609 16.233 1.00 84.69 80 THR A C 1
ATOM 564 O O . THR A 1 80 ? -11.455 -13.993 15.953 1.00 84.69 80 THR A O 1
ATOM 567 N N . HIS A 1 81 ? -9.353 -14.593 15.434 1.00 87.62 81 HIS A N 1
ATOM 568 C CA . HIS A 1 81 ? -9.330 -13.899 14.151 1.00 87.62 81 HIS A CA 1
ATOM 569 C C . HIS A 1 81 ? -8.575 -14.699 13.087 1.00 87.62 81 HIS A C 1
ATOM 571 O O . HIS A 1 81 ? -7.528 -15.287 13.354 1.00 87.62 81 HIS A O 1
ATOM 577 N N . ASP A 1 82 ? -9.081 -14.670 11.856 1.00 90.62 82 ASP A N 1
ATOM 578 C CA . ASP A 1 82 ? -8.408 -15.222 10.683 1.00 90.62 82 ASP A CA 1
ATOM 579 C C . ASP A 1 82 ? -7.823 -14.092 9.84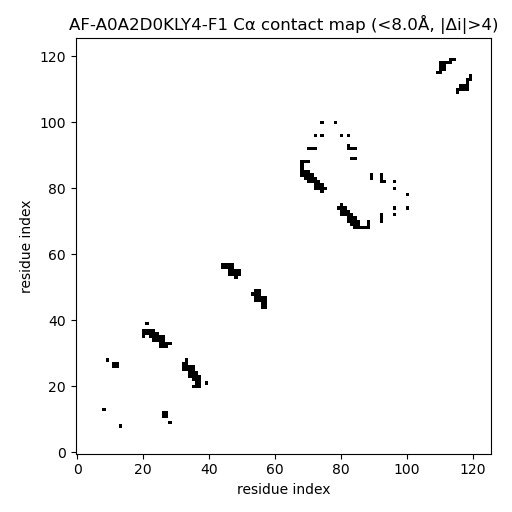0 1.00 90.62 82 ASP A C 1
ATOM 581 O O . ASP A 1 82 ? -8.500 -13.106 9.543 1.00 90.62 82 ASP A O 1
ATOM 585 N N . THR A 1 83 ? -6.581 -14.258 9.383 1.00 90.88 83 THR A N 1
ATOM 586 C CA . THR A 1 83 ? -5.946 -13.318 8.446 1.00 90.88 83 THR A CA 1
ATOM 587 C C . THR A 1 83 ? -5.523 -14.035 7.172 1.00 90.88 83 THR A C 1
ATOM 589 O O . THR A 1 83 ? -4.834 -15.054 7.213 1.00 90.88 83 THR A O 1
ATOM 592 N N . LYS A 1 84 ? -5.921 -13.494 6.020 1.00 91.31 84 LYS A N 1
ATOM 593 C CA . LYS A 1 84 ? -5.418 -13.898 4.703 1.00 91.31 84 LYS A CA 1
ATOM 594 C C . LYS A 1 84 ? -4.773 -12.685 4.060 1.00 91.31 84 LYS A C 1
ATOM 596 O O . LYS A 1 84 ? -5.433 -11.666 3.872 1.00 91.31 84 LYS A O 1
ATOM 601 N N . THR A 1 85 ? -3.484 -12.785 3.758 1.00 90.75 85 THR A N 1
ATOM 602 C CA . THR A 1 85 ? -2.710 -11.669 3.211 1.00 90.75 85 THR A CA 1
ATOM 603 C C . THR A 1 85 ? -1.972 -12.080 1.947 1.00 90.75 85 THR A C 1
ATOM 605 O O . THR A 1 85 ? -1.596 -13.240 1.770 1.00 90.75 85 THR A O 1
ATOM 608 N N . SER A 1 86 ? -1.793 -11.127 1.039 1.00 89.19 86 SER A N 1
ATOM 609 C CA . SER A 1 86 ? -0.842 -11.249 -0.062 1.00 89.19 86 SER A CA 1
ATOM 610 C C . SER A 1 86 ? 0.592 -11.270 0.469 1.00 89.19 86 SER A C 1
ATOM 612 O O . SER A 1 86 ? 0.893 -10.608 1.462 1.00 89.19 86 SER A O 1
ATOM 614 N N . ARG A 1 87 ? 1.487 -11.952 -0.255 1.00 84.81 87 ARG A N 1
ATOM 615 C CA . ARG A 1 87 ? 2.912 -12.066 0.086 1.00 84.81 87 ARG A CA 1
ATOM 616 C C . ARG A 1 87 ? 3.532 -10.695 0.391 1.00 84.81 87 ARG A C 1
ATOM 618 O O . ARG A 1 87 ? 3.528 -9.827 -0.478 1.00 84.81 87 ARG A O 1
ATOM 625 N N . GLY A 1 88 ? 4.098 -10.535 1.587 1.00 85.19 88 GLY A N 1
ATOM 626 C CA . GLY A 1 88 ? 4.749 -9.304 2.048 1.00 85.19 88 GLY A CA 1
ATOM 627 C C . GLY A 1 88 ? 3.865 -8.375 2.890 1.00 85.19 88 GLY A C 1
ATOM 628 O O . GLY A 1 88 ? 4.344 -7.328 3.322 1.00 85.19 88 GLY A O 1
ATOM 629 N N . ALA A 1 89 ? 2.600 -8.730 3.136 1.00 88.12 89 ALA A N 1
ATOM 630 C CA . ALA A 1 89 ? 1.663 -7.963 3.965 1.00 88.12 89 ALA A CA 1
ATOM 631 C C . ALA A 1 89 ? 1.256 -8.689 5.264 1.00 88.12 89 ALA A C 1
ATOM 633 O O . ALA A 1 89 ? 0.332 -8.254 5.951 1.00 88.12 89 ALA A O 1
ATOM 634 N N . GLU A 1 90 ? 1.930 -9.785 5.621 1.00 90.00 90 GLU A N 1
ATOM 635 C CA . GLU A 1 90 ? 1.578 -10.648 6.751 1.00 90.00 90 GLU A CA 1
ATOM 636 C C . GLU A 1 90 ? 1.641 -9.897 8.089 1.00 90.00 90 GLU A C 1
ATOM 638 O O . GLU A 1 90 ? 0.700 -9.972 8.879 1.00 90.00 90 GLU A O 1
ATOM 643 N N . SER A 1 91 ? 2.714 -9.134 8.337 1.00 90.19 91 SER A N 1
ATOM 644 C CA . SER A 1 91 ? 2.867 -8.343 9.569 1.00 90.19 91 SER A CA 1
ATOM 645 C C . SER A 1 91 ? 1.789 -7.268 9.687 1.00 90.19 91 SER A C 1
ATOM 647 O O . SER A 1 91 ? 1.119 -7.181 10.712 1.00 90.19 91 SER A O 1
ATOM 649 N N . ALA A 1 92 ? 1.551 -6.525 8.604 1.00 89.31 92 ALA A N 1
ATOM 650 C CA . ALA A 1 92 ? 0.504 -5.514 8.544 1.00 89.31 92 ALA A CA 1
ATOM 651 C C . ALA A 1 92 ? -0.882 -6.120 8.812 1.00 89.31 92 ALA A C 1
ATOM 653 O O . ALA A 1 92 ? -1.658 -5.560 9.582 1.00 89.31 92 ALA A O 1
ATOM 654 N N . GLY A 1 93 ? -1.186 -7.289 8.238 1.00 90.00 93 GLY A N 1
ATOM 655 C CA . GLY A 1 93 ? -2.444 -7.989 8.499 1.00 90.00 93 GLY A CA 1
ATOM 656 C C . GLY A 1 93 ? -2.628 -8.366 9.970 1.00 90.00 93 GLY A C 1
ATOM 657 O O . GLY A 1 93 ? -3.717 -8.183 10.513 1.00 90.00 93 GLY A O 1
ATOM 658 N N . GLN A 1 94 ? -1.567 -8.835 10.631 1.00 89.50 94 GLN A N 1
ATOM 659 C CA . GLN A 1 94 ? -1.604 -9.174 12.057 1.00 89.50 94 GLN A CA 1
ATOM 660 C C . GLN A 1 94 ? -1.753 -7.940 12.952 1.00 89.50 94 GLN A C 1
ATOM 662 O O . GLN A 1 94 ? -2.497 -7.978 13.932 1.00 89.50 94 GLN A O 1
ATOM 667 N N . ASP A 1 95 ? -1.073 -6.844 12.625 1.00 91.56 95 ASP A N 1
ATOM 668 C CA . ASP A 1 95 ? -1.152 -5.605 13.400 1.00 91.56 95 ASP A CA 1
ATOM 669 C C . ASP A 1 95 ? -2.535 -4.959 13.282 1.00 91.56 95 ASP A C 1
ATOM 671 O O . ASP A 1 95 ? -3.107 -4.534 14.289 1.00 91.56 95 ASP A O 1
ATOM 675 N N . ILE A 1 96 ? -3.118 -4.963 12.078 1.00 92.19 96 ILE A N 1
ATOM 676 C CA . ILE A 1 96 ? -4.491 -4.496 11.863 1.00 92.19 96 ILE A CA 1
ATOM 677 C C . ILE A 1 96 ? -5.470 -5.361 12.662 1.00 92.19 96 ILE A C 1
ATOM 679 O O . ILE A 1 96 ? -6.319 -4.806 13.355 1.00 92.19 96 ILE A O 1
ATOM 683 N N . ALA A 1 97 ? -5.347 -6.692 12.622 1.00 89.88 97 ALA A N 1
ATOM 684 C CA . ALA A 1 97 ? -6.247 -7.580 13.360 1.00 89.88 97 ALA A CA 1
ATOM 685 C C . ALA A 1 97 ? -6.226 -7.283 14.870 1.00 89.88 97 ALA A C 1
ATOM 687 O O . ALA A 1 97 ? -7.267 -6.998 15.465 1.00 89.88 97 ALA A O 1
ATOM 688 N N . LYS A 1 98 ? -5.029 -7.208 15.467 1.00 90.12 98 LYS A N 1
ATOM 689 C CA . LYS A 1 98 ? -4.860 -6.866 16.890 1.00 90.12 98 LYS A CA 1
ATOM 690 C C . LYS A 1 98 ? -5.433 -5.493 17.232 1.00 90.12 98 LYS A C 1
ATOM 692 O O . LYS A 1 98 ? -6.057 -5.330 18.281 1.00 90.12 98 LYS A O 1
ATOM 697 N N . PHE A 1 99 ? -5.213 -4.500 16.370 1.00 92.25 99 PHE A N 1
ATOM 698 C CA . PHE A 1 99 ? -5.736 -3.154 16.580 1.00 92.25 99 PHE A CA 1
ATOM 699 C C . PHE A 1 99 ? -7.267 -3.139 16.582 1.00 92.25 99 PHE A C 1
ATOM 701 O O . PHE A 1 99 ? -7.876 -2.525 17.463 1.00 92.25 99 PHE A O 1
ATOM 708 N N . VAL A 1 100 ? -7.896 -3.830 15.627 1.00 90.62 100 VAL A N 1
ATOM 709 C CA . VAL A 1 100 ? -9.358 -3.915 15.555 1.00 90.62 100 VAL A CA 1
ATOM 710 C C . VAL A 1 100 ? -9.914 -4.609 16.799 1.00 90.62 100 VAL A C 1
ATOM 712 O O . VAL A 1 100 ? -10.840 -4.072 17.406 1.00 90.62 100 VAL A O 1
ATOM 715 N N . ASP A 1 101 ? -9.306 -5.705 17.258 1.00 87.75 101 ASP A N 1
ATOM 716 C CA . ASP A 1 101 ? -9.729 -6.400 18.482 1.00 87.75 101 ASP A CA 1
ATOM 717 C C . ASP A 1 101 ? -9.651 -5.509 19.724 1.00 87.75 101 ASP A C 1
ATOM 719 O O . ASP A 1 101 ? -10.584 -5.445 20.532 1.00 87.75 101 ASP A O 1
ATOM 723 N N . GLN A 1 102 ? -8.539 -4.789 19.889 1.00 91.06 102 GLN A N 1
ATOM 724 C CA . GLN A 1 102 ? -8.358 -3.857 21.001 1.00 91.06 102 GLN A CA 1
ATOM 725 C C . GLN A 1 102 ? -9.392 -2.732 20.953 1.00 91.06 102 GLN A C 1
ATOM 727 O O . GLN A 1 102 ? -9.998 -2.393 21.975 1.00 91.06 102 GLN A O 1
ATOM 732 N N . ARG A 1 103 ? -9.628 -2.166 19.763 1.00 92.19 103 ARG A N 1
ATOM 733 C CA . ARG A 1 103 ? -10.599 -1.089 19.581 1.00 92.19 103 ARG A CA 1
ATOM 734 C C . ARG A 1 103 ? -12.021 -1.569 19.842 1.00 92.19 103 ARG A C 1
ATOM 736 O O . ARG A 1 103 ? -12.780 -0.853 20.494 1.00 92.19 103 ARG A O 1
ATOM 743 N N . PHE A 1 104 ? -12.367 -2.764 19.382 1.00 89.50 104 PHE A N 1
ATOM 744 C CA . PHE A 1 104 ? -13.672 -3.367 19.608 1.00 89.50 104 PHE A CA 1
ATOM 745 C C . PHE A 1 104 ? -13.931 -3.593 21.100 1.00 89.50 104 PHE A C 1
ATOM 747 O O . PHE A 1 104 ? -14.935 -3.112 21.623 1.00 89.50 104 PHE A O 1
ATOM 754 N N . LYS A 1 105 ? -12.9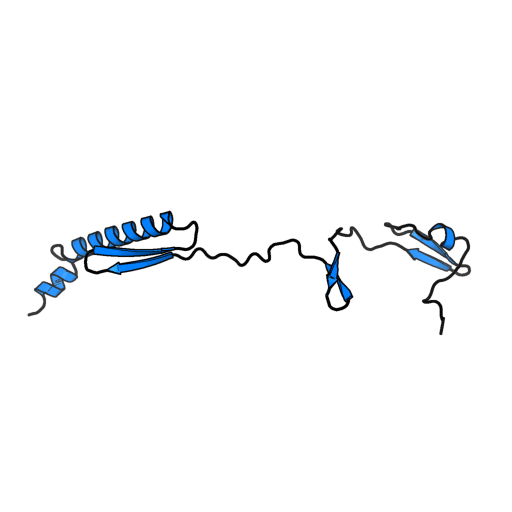82 -4.210 21.820 1.00 88.62 105 LYS A N 1
ATOM 755 C CA . LYS A 1 105 ? -13.073 -4.396 23.279 1.00 88.62 105 LYS A CA 1
ATOM 756 C C . LYS A 1 105 ? -13.227 -3.064 24.008 1.00 88.62 105 LYS A C 1
ATOM 758 O O . LYS A 1 105 ? -14.096 -2.931 24.865 1.00 88.62 105 LYS A O 1
ATOM 763 N N . PHE A 1 106 ? -12.438 -2.056 23.637 1.00 92.56 106 PHE A N 1
ATOM 764 C CA . PHE A 1 106 ? -12.546 -0.720 24.222 1.00 92.56 106 PHE A CA 1
ATOM 765 C C . PHE A 1 106 ? -13.942 -0.107 24.028 1.00 92.56 106 PHE A C 1
ATOM 767 O O . PHE A 1 106 ? -14.530 0.412 24.978 1.00 92.56 106 PHE A O 1
ATOM 774 N N . LEU A 1 107 ? -14.485 -0.172 22.809 1.00 91.25 107 LEU A N 1
ATOM 775 C CA . LEU A 1 107 ? -15.812 0.365 22.502 1.00 91.25 107 LEU A CA 1
ATOM 776 C C . LEU A 1 107 ? -16.916 -0.399 23.234 1.00 91.25 107 LEU A C 1
ATOM 778 O O . LEU A 1 107 ? -17.811 0.235 23.793 1.00 91.25 107 LEU A O 1
ATOM 782 N N . LEU A 1 108 ? -16.815 -1.728 23.315 1.00 90.44 108 LEU A N 1
ATOM 783 C CA . LEU A 1 108 ? -17.731 -2.542 24.109 1.00 90.44 108 LEU A CA 1
ATOM 784 C C . LEU A 1 108 ? -17.714 -2.124 25.578 1.00 90.44 108 LEU A C 1
ATOM 786 O O . LEU A 1 108 ? -18.766 -1.790 26.118 1.00 90.44 108 LEU A O 1
ATOM 790 N N . HIS A 1 109 ? -16.540 -2.047 26.207 1.00 93.12 109 HIS A N 1
ATOM 791 C CA . HIS A 1 109 ? -16.426 -1.600 27.596 1.00 93.12 109 HIS A CA 1
ATOM 792 C C . HIS A 1 109 ? -17.021 -0.204 27.805 1.00 93.12 109 HIS A C 1
ATOM 794 O O . HIS A 1 109 ? -17.770 0.005 28.756 1.00 93.12 109 HIS A O 1
ATOM 800 N N . LYS A 1 110 ? -16.754 0.738 26.893 1.00 94.50 110 LYS A N 1
ATOM 801 C CA . LYS A 1 110 ? -17.338 2.083 26.952 1.00 94.50 110 LYS A CA 1
ATOM 802 C C . LYS A 1 110 ? -18.867 2.046 26.848 1.00 94.50 110 LYS A C 1
ATOM 804 O O . LYS A 1 110 ? -19.544 2.721 27.616 1.00 94.50 110 LYS A O 1
ATOM 809 N N . SER A 1 111 ? -19.415 1.246 25.939 1.00 92.94 111 SER A N 1
ATOM 810 C CA . SER A 1 111 ? -20.863 1.144 25.713 1.00 92.94 111 SER A CA 1
ATOM 811 C C . SER A 1 111 ? -21.618 0.424 26.842 1.00 92.94 111 SER A C 1
ATOM 813 O O . SER A 1 111 ? -22.776 0.745 27.106 1.00 92.94 111 SER A O 1
ATOM 815 N N . LEU A 1 112 ? -20.958 -0.520 27.522 1.00 91.88 112 LEU A N 1
ATOM 816 C CA .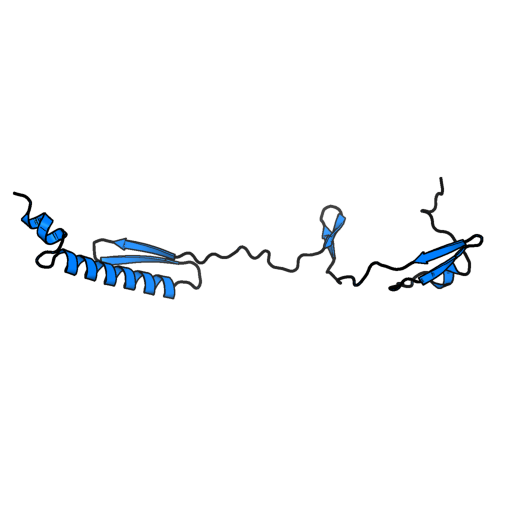 LEU A 1 112 ? -21.488 -1.268 28.666 1.00 91.88 112 LEU A CA 1
ATOM 817 C C . LEU A 1 112 ? -21.299 -0.532 30.000 1.00 91.88 112 LEU A C 1
ATOM 819 O O . LEU A 1 112 ? -21.957 -0.874 30.982 1.00 91.88 112 LEU A O 1
ATOM 823 N N . SER A 1 113 ? -20.404 0.460 30.051 1.00 92.50 113 SER A N 1
ATOM 824 C CA . SER A 1 113 ? -20.206 1.295 31.237 1.00 92.50 113 SER A CA 1
ATOM 825 C C . SER A 1 113 ? -21.478 2.072 31.594 1.00 92.50 113 SER A C 1
ATOM 827 O O . SER A 1 113 ? -22.372 2.262 30.765 1.00 92.50 113 SER A O 1
ATOM 829 N N . GLN A 1 114 ? -21.583 2.507 32.851 1.00 82.56 114 GLN A N 1
ATOM 830 C CA . GLN A 1 114 ? -22.779 3.170 33.365 1.00 82.56 114 GLN A CA 1
ATOM 831 C C . GLN A 1 114 ? -23.095 4.445 32.564 1.00 82.56 114 GLN A C 1
ATOM 833 O O . GLN A 1 114 ? -22.334 5.407 32.592 1.00 82.56 114 GLN A O 1
ATOM 838 N N . GLY A 1 115 ? -24.234 4.443 31.861 1.00 83.00 115 GLY A N 1
ATOM 839 C CA . GLY A 1 115 ? -24.661 5.541 30.981 1.00 83.00 115 GLY A CA 1
ATOM 840 C C . GLY A 1 115 ? -24.237 5.401 29.513 1.00 83.00 115 GLY A C 1
ATOM 841 O O . GLY A 1 115 ? -24.523 6.293 28.721 1.00 83.00 115 GLY A O 1
ATOM 842 N N . GLY A 1 116 ? -23.583 4.300 29.132 1.00 89.69 116 GLY A N 1
ATOM 843 C CA . GLY A 1 116 ? -23.317 3.961 27.735 1.00 89.69 116 GLY A CA 1
ATOM 844 C C . GLY A 1 116 ? -24.567 3.477 26.991 1.00 89.69 116 GLY A C 1
ATOM 845 O O . GLY A 1 116 ? -25.548 3.055 27.603 1.00 89.69 116 GLY A O 1
ATOM 846 N N . GLU A 1 117 ? -24.528 3.525 25.658 1.00 91.94 117 GLU A N 1
ATOM 847 C CA . GLU A 1 117 ? -25.678 3.220 24.789 1.00 91.94 117 GLU A CA 1
ATOM 848 C C . GLU A 1 117 ? -26.229 1.800 25.001 1.00 91.94 117 GLU A C 1
ATOM 850 O O . GLU A 1 117 ? -27.435 1.619 25.159 1.00 91.94 117 GLU A O 1
ATOM 855 N N . LEU A 1 118 ? -25.348 0.794 25.083 1.00 89.88 118 LEU A N 1
ATOM 856 C CA . LEU A 1 118 ? -25.729 -0.600 25.340 1.00 89.88 118 LEU A CA 1
ATOM 857 C C . LEU A 1 118 ? -26.270 -0.785 26.764 1.00 89.88 118 LEU A C 1
ATOM 859 O O . LEU A 1 118 ? -27.283 -1.452 26.952 1.00 89.88 118 LEU A O 1
ATOM 863 N N . SER A 1 119 ? -25.653 -0.153 27.767 1.00 92.19 119 SER A N 1
ATOM 864 C CA . SER A 1 119 ? -26.161 -0.169 29.147 1.00 92.19 119 SER A CA 1
ATOM 865 C C . SER A 1 119 ? -27.557 0.461 29.258 1.00 92.19 119 SER A C 1
ATOM 867 O O . SER A 1 119 ? -28.437 -0.093 29.922 1.00 92.19 119 SER A O 1
ATOM 869 N N . ALA A 1 120 ? -27.784 1.586 28.576 1.00 89.88 120 ALA A N 1
ATOM 870 C CA . ALA A 1 120 ? -29.074 2.262 28.529 1.00 89.88 120 ALA A CA 1
ATOM 871 C C . ALA A 1 120 ? -30.137 1.412 27.820 1.00 89.88 120 ALA A C 1
ATOM 873 O O . ALA A 1 120 ? -31.243 1.289 28.340 1.00 89.88 120 ALA A O 1
ATOM 874 N N . ALA A 1 121 ? -29.800 0.771 26.696 1.00 90.25 121 ALA A N 1
ATOM 875 C CA . ALA A 1 121 ? -30.705 -0.130 25.982 1.00 90.25 121 ALA A CA 1
ATOM 876 C C . ALA A 1 121 ? -31.101 -1.352 26.829 1.00 90.25 121 ALA A C 1
ATOM 878 O O . ALA A 1 121 ? -32.279 -1.692 26.908 1.00 90.25 121 ALA A O 1
ATOM 879 N N . ILE A 1 122 ? -30.140 -1.970 27.528 1.00 90.06 122 ILE A N 1
ATOM 880 C CA . ILE A 1 122 ? -30.395 -3.107 28.430 1.00 90.06 122 ILE A CA 1
ATOM 881 C C . ILE A 1 122 ? -31.309 -2.695 29.596 1.00 90.06 122 ILE A C 1
ATOM 883 O O . ILE A 1 122 ? -32.173 -3.464 30.011 1.00 90.06 122 ILE A O 1
ATOM 887 N N . LYS A 1 123 ? -31.137 -1.481 30.133 1.00 84.50 123 LYS A N 1
ATOM 888 C CA . LYS A 1 123 ? -31.907 -0.983 31.285 1.00 84.50 123 LYS A CA 1
ATOM 889 C C . LYS A 1 123 ? -33.266 -0.377 30.904 1.00 84.50 123 LYS A C 1
ATOM 891 O O . LYS A 1 123 ? -34.166 -0.349 31.739 1.00 84.50 123 LYS A O 1
ATOM 896 N N . GLY A 1 124 ? -33.396 0.125 29.676 1.00 71.19 124 GLY A N 1
ATOM 897 C CA . GLY A 1 124 ? -34.553 0.865 29.162 1.00 71.19 124 GLY A CA 1
ATOM 898 C C . GLY A 1 124 ? -35.657 0.010 28.537 1.00 71.19 124 GLY A C 1
ATOM 899 O O . GLY A 1 124 ? -36.667 0.560 28.116 1.00 71.19 124 GLY A O 1
ATOM 900 N N . GLY A 1 125 ? -35.500 -1.315 28.483 1.00 67.00 125 GLY A N 1
ATOM 901 C CA . GLY A 1 125 ? -36.564 -2.236 28.076 1.00 67.00 125 GLY A CA 1
ATOM 902 C C . GLY A 1 125 ? -37.560 -2.508 29.208 1.00 67.00 125 GLY A C 1
ATOM 903 O O . GLY A 1 125 ? -37.544 -3.596 29.782 1.00 67.00 125 GLY A O 1
ATOM 904 N N . ARG A 1 126 ? -38.395 -1.526 29.561 1.00 54.84 126 ARG A N 1
ATOM 905 C CA . ARG A 1 126 ? -39.605 -1.705 30.382 1.00 54.84 126 ARG A CA 1
ATOM 906 C C . ARG A 1 126 ? -40.736 -0.845 29.852 1.00 54.84 126 ARG A C 1
ATOM 908 O O . ARG A 1 126 ? -40.467 0.343 29.577 1.00 54.84 126 ARG A O 1
#

Solvent-accessible surface area (backbone atoms only — not comparable to full-atom values): 8300 Å² total; per-residue (Å²): 135,75,96,65,82,81,74,75,91,44,83,74,54,58,76,53,66,94,61,89,59,80,51,83,41,79,48,72,53,102,87,54,74,49,76,47,50,57,95,68,93,78,81,94,66,60,72,41,72,45,98,87,71,47,78,42,76,54,77,92,54,81,86,59,72,79,78,73,81,46,71,48,76,48,80,47,95,89,75,52,71,50,75,51,54,36,95,92,35,56,68,61,42,52,52,50,51,55,50,51,53,53,51,49,52,52,51,50,54,54,25,57,33,95,83,16,69,55,36,44,55,72,70,60,76,121

Mean predicted aligned error: 18.74 Å